Protein AF-A0A7W5UF11-F1 (afdb_monomer_lite)

Secondary structure (DSSP, 8-state):
--B-TTTTTT-TT---EE-SS----SB-TTTTTT-TT-BSSSB--TT--SGGG-STTTSSEE--

pLDDT: mean 97.05, std 4.88, range [61.31, 98.75]

Sequence (64 aa):
MQDMSGMFADNTSLQTIYCNNTWTCALSDELFYNCTSLKGAVKYNANKEDVSMANPNIGYFTKK

Organism: NCBI:txid671218

Foldseek 3Di:
DDAQACVQAPVCVAAAAEDQDQDDDDHFHQNCHNVQNQAACHHDDNVDRGSVQRHRPNHRHHYD

Radius of gyration: 10.39 Å; chains: 1; bounding box: 27×23×23 Å

Structure (mmCIF, N/CA/C/O backbone):
data_AF-A0A7W5UF11-F1
#
_entry.id   AF-A0A7W5UF11-F1
#
loop_
_atom_site.group_PDB
_atom_site.id
_atom_site.type_symbol
_atom_site.label_atom_id
_atom_site.label_alt_id
_atom_site.label_comp_id
_atom_site.label_asym_id
_atom_site.label_entity_id
_atom_site.label_seq_id
_atom_site.pdbx_PDB_ins_code
_atom_site.Cartn_x
_atom_site.Cartn_y
_atom_site.Cartn_z
_atom_site.occupancy
_atom_site.B_iso_or_equiv
_atom_site.auth_seq_id
_atom_site.auth_comp_id
_atom_site.auth_asym_id
_atom_site.auth_atom_id
_atom_site.pdbx_PDB_model_num
ATOM 1 N N . MET A 1 1 ? 18.667 -3.883 -6.479 1.00 61.31 1 MET A N 1
ATOM 2 C CA . MET A 1 1 ? 17.259 -3.456 -6.633 1.00 61.31 1 MET A CA 1
ATOM 3 C C . MET A 1 1 ? 16.456 -4.137 -5.539 1.00 61.31 1 MET A C 1
ATOM 5 O O . MET A 1 1 ? 16.773 -5.279 -5.240 1.00 61.31 1 MET A O 1
ATOM 9 N N . GLN A 1 2 ? 15.529 -3.432 -4.886 1.00 87.62 2 GLN A N 1
ATOM 10 C CA . GLN A 1 2 ? 14.668 -4.026 -3.854 1.00 87.62 2 GLN A CA 1
ATOM 11 C C . GLN A 1 2 ? 13.381 -4.534 -4.505 1.00 87.62 2 GLN A C 1
ATOM 13 O O . GLN A 1 2 ? 12.768 -3.797 -5.281 1.00 87.62 2 GLN A O 1
ATOM 18 N N . ASP A 1 3 ? 13.019 -5.771 -4.183 1.00 95.50 3 ASP A N 1
ATOM 19 C CA . ASP A 1 3 ? 11.781 -6.435 -4.578 1.00 95.50 3 ASP A CA 1
ATOM 20 C C . ASP A 1 3 ? 10.881 -6.537 -3.343 1.00 95.50 3 ASP A C 1
ATOM 22 O O . ASP A 1 3 ? 11.316 -7.018 -2.295 1.00 95.50 3 ASP A O 1
ATOM 26 N N . MET A 1 4 ? 9.668 -6.003 -3.450 1.00 96.50 4 MET A N 1
ATOM 27 C CA . MET A 1 4 ? 8.642 -6.051 -2.404 1.00 96.50 4 MET A CA 1
ATOM 28 C C . MET A 1 4 ? 7.379 -6.758 -2.902 1.00 96.50 4 MET A C 1
ATOM 30 O O . MET A 1 4 ? 6.307 -6.595 -2.319 1.00 96.50 4 MET A O 1
ATOM 34 N N . SER A 1 5 ? 7.485 -7.511 -3.995 1.00 96.75 5 SER A N 1
ATOM 35 C CA . SER A 1 5 ? 6.343 -8.190 -4.589 1.00 96.75 5 SER A CA 1
ATOM 36 C C . SER A 1 5 ? 5.706 -9.145 -3.578 1.00 96.75 5 SER A C 1
ATOM 38 O O . SER A 1 5 ? 6.398 -9.848 -2.839 1.00 96.75 5 SER A O 1
ATOM 40 N N . GLY A 1 6 ? 4.380 -9.103 -3.484 1.00 97.31 6 GLY A N 1
ATOM 41 C CA . GLY A 1 6 ? 3.595 -9.941 -2.582 1.00 97.31 6 GLY A CA 1
ATOM 42 C C . GLY A 1 6 ? 3.796 -9.713 -1.076 1.00 97.31 6 GLY A C 1
ATOM 43 O O . GLY A 1 6 ? 3.303 -10.516 -0.289 1.00 97.31 6 GLY A O 1
ATOM 44 N N . MET A 1 7 ? 4.489 -8.655 -0.628 1.00 97.88 7 MET A N 1
ATOM 45 C CA . MET A 1 7 ? 4.850 -8.488 0.795 1.00 97.88 7 MET A CA 1
ATOM 46 C C . MET A 1 7 ? 3.651 -8.547 1.759 1.00 97.88 7 MET A C 1
ATOM 48 O O . MET A 1 7 ? 3.790 -9.045 2.877 1.00 97.88 7 MET A O 1
ATOM 52 N N . PHE A 1 8 ? 2.485 -8.044 1.341 1.00 98.31 8 PHE A N 1
ATOM 53 C CA . PHE A 1 8 ? 1.237 -8.130 2.103 1.00 98.31 8 PHE A CA 1
ATOM 54 C C . PHE A 1 8 ? 0.150 -8.946 1.389 1.00 98.31 8 PHE A C 1
ATOM 56 O O . PHE A 1 8 ? -0.985 -8.960 1.867 1.00 98.31 8 PHE A O 1
ATOM 63 N N . ALA A 1 9 ? 0.471 -9.617 0.278 1.00 98.25 9 ALA A N 1
ATOM 64 C CA . ALA A 1 9 ? -0.506 -10.333 -0.536 1.00 98.25 9 ALA A CA 1
ATOM 65 C C . ALA A 1 9 ? -1.322 -11.348 0.281 1.00 98.25 9 ALA A C 1
ATOM 67 O O . ALA A 1 9 ? -0.818 -11.986 1.207 1.00 98.25 9 ALA A O 1
ATOM 68 N N . ASP A 1 10 ? -2.606 -11.463 -0.061 1.00 98.50 10 ASP A N 1
ATOM 69 C CA . ASP A 1 10 ? -3.594 -12.361 0.548 1.00 98.50 10 ASP A CA 1
ATOM 70 C C . ASP A 1 10 ? -3.830 -12.166 2.054 1.00 98.50 10 ASP A C 1
ATOM 72 O O . ASP A 1 10 ? -4.548 -12.946 2.691 1.00 98.50 10 ASP A O 1
ATOM 76 N N . ASN A 1 11 ? -3.322 -11.082 2.650 1.00 98.31 11 ASN A N 1
ATOM 77 C CA . ASN A 1 11 ? -3.608 -10.766 4.041 1.00 98.31 11 ASN A CA 1
ATOM 78 C C . ASN A 1 11 ? -4.967 -10.071 4.196 1.00 98.31 11 ASN A C 1
ATOM 80 O O . ASN A 1 11 ? -5.078 -8.879 4.490 1.00 98.31 11 ASN A O 1
ATOM 84 N N . THR A 1 12 ? -6.031 -10.857 4.063 1.00 97.81 12 THR A N 1
ATOM 85 C CA . THR A 1 12 ? -7.422 -10.395 4.205 1.00 97.81 12 THR A CA 1
ATOM 86 C C . THR A 1 12 ? -7.754 -9.868 5.606 1.00 97.81 12 THR A C 1
ATOM 88 O O . THR A 1 12 ? -8.748 -9.163 5.775 1.00 97.81 12 THR A O 1
ATOM 91 N N . SER A 1 13 ? -6.921 -10.164 6.611 1.00 98.31 13 SER A N 1
ATOM 92 C CA . SER A 1 13 ? -7.075 -9.690 7.992 1.00 98.31 13 SER A CA 1
ATOM 93 C C . SER A 1 13 ? -6.343 -8.374 8.288 1.00 98.31 13 SER A C 1
ATOM 95 O O . SER A 1 13 ? -6.598 -7.755 9.325 1.00 98.31 13 SER A O 1
ATOM 97 N N . LEU A 1 14 ? -5.451 -7.925 7.395 1.00 98.44 14 LEU A N 1
ATOM 98 C CA . LEU A 1 14 ? -4.664 -6.709 7.581 1.00 98.44 14 LEU A CA 1
ATOM 99 C C . LEU A 1 14 ? -5.561 -5.478 7.472 1.00 98.44 14 LEU A C 1
ATOM 101 O O . LEU A 1 14 ? -6.101 -5.180 6.412 1.00 98.44 14 LEU A O 1
ATOM 105 N N . GLN A 1 15 ? -5.712 -4.755 8.579 1.00 98.31 15 GLN A N 1
ATOM 106 C CA . GLN A 1 15 ? -6.585 -3.579 8.632 1.00 98.31 15 GLN A CA 1
ATOM 107 C C . GLN A 1 15 ? -5.819 -2.272 8.467 1.00 98.31 15 GLN A C 1
ATOM 109 O O . GLN A 1 15 ? -6.283 -1.387 7.756 1.00 98.31 15 GLN A O 1
ATOM 114 N N . THR A 1 16 ? -4.647 -2.155 9.090 1.00 98.31 16 THR A N 1
ATOM 115 C CA . THR A 1 16 ? -3.908 -0.892 9.163 1.00 98.31 16 THR A CA 1
ATOM 116 C C . THR A 1 16 ? -2.415 -1.152 9.065 1.00 98.31 16 THR A C 1
ATOM 118 O O . THR A 1 16 ? -1.886 -2.014 9.765 1.00 98.31 16 THR A O 1
ATOM 121 N N . ILE A 1 17 ? -1.723 -0.354 8.255 1.00 98.25 17 ILE A N 1
ATOM 122 C CA . ILE A 1 17 ? -0.260 -0.305 8.214 1.00 98.25 17 ILE A CA 1
ATOM 123 C C . ILE A 1 17 ? 0.170 1.067 8.730 1.00 98.25 17 ILE A C 1
ATOM 125 O O . ILE A 1 17 ? -0.130 2.086 8.110 1.00 98.25 17 ILE A O 1
ATOM 129 N N . TYR A 1 18 ? 0.861 1.114 9.868 1.00 98.38 18 TYR A N 1
ATOM 130 C CA . TYR A 1 18 ? 1.354 2.371 10.433 1.00 98.38 18 TYR A CA 1
ATOM 131 C C . TYR A 1 18 ? 2.723 2.726 9.853 1.00 98.38 18 TYR A C 1
ATOM 133 O O . TYR A 1 18 ? 3.709 2.040 10.121 1.00 98.38 18 TYR A O 1
ATOM 141 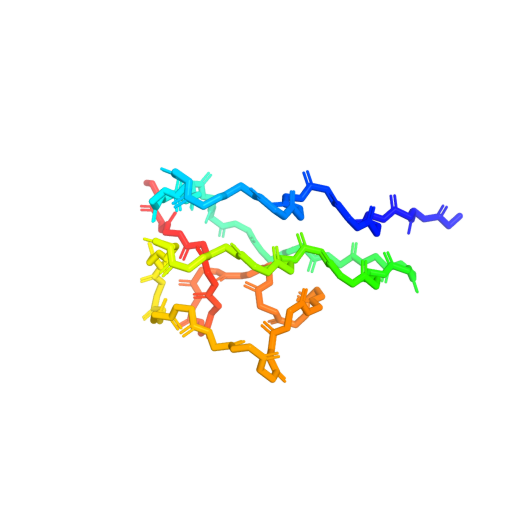N N . CYS A 1 19 ? 2.797 3.809 9.083 1.00 98.00 19 CYS A N 1
ATOM 142 C CA . CYS A 1 19 ? 4.050 4.314 8.533 1.00 98.00 19 CYS A CA 1
ATOM 143 C C . CYS A 1 19 ? 3.920 5.795 8.155 1.00 98.00 19 CYS A C 1
ATOM 145 O O . CYS A 1 19 ? 2.966 6.186 7.490 1.00 98.00 19 CYS A O 1
ATOM 147 N N . ASN A 1 20 ? 4.905 6.612 8.536 1.00 98.12 20 ASN A N 1
ATOM 148 C CA . ASN A 1 20 ? 4.930 8.048 8.223 1.00 98.12 20 ASN A CA 1
ATOM 149 C C . ASN A 1 20 ? 5.636 8.368 6.895 1.00 98.12 20 ASN A C 1
ATOM 151 O O . ASN A 1 20 ? 5.571 9.506 6.431 1.00 98.12 20 ASN A O 1
ATOM 155 N N . ASN A 1 21 ? 6.272 7.373 6.269 1.00 97.56 21 ASN A N 1
ATOM 156 C CA . ASN A 1 21 ? 7.102 7.546 5.080 1.00 97.56 21 ASN A CA 1
ATOM 157 C C . ASN A 1 21 ? 6.449 6.924 3.842 1.00 97.56 21 ASN A C 1
ATOM 159 O O . ASN A 1 21 ? 5.717 5.942 3.939 1.00 97.56 21 ASN A O 1
ATOM 163 N N . THR A 1 22 ? 6.773 7.469 2.672 1.00 98.12 22 THR A N 1
ATOM 164 C CA . THR A 1 22 ? 6.485 6.839 1.378 1.00 98.12 22 THR A CA 1
ATOM 165 C C . THR A 1 22 ? 7.561 5.807 1.066 1.00 98.12 22 THR A C 1
ATOM 167 O O . THR A 1 22 ? 8.750 6.115 1.162 1.00 98.12 22 THR A O 1
ATOM 170 N N . TRP A 1 23 ? 7.163 4.595 0.691 1.00 97.19 23 TRP A N 1
ATOM 171 C CA . TRP A 1 23 ? 8.085 3.564 0.219 1.00 97.19 23 TRP A CA 1
ATOM 172 C C . TRP A 1 23 ? 8.245 3.639 -1.299 1.00 97.19 23 TRP A C 1
ATOM 174 O O . TRP A 1 23 ? 7.357 4.094 -2.015 1.00 97.19 23 TRP A O 1
ATOM 184 N N . THR A 1 24 ? 9.406 3.201 -1.780 1.00 96.81 24 THR A N 1
ATOM 185 C CA . THR A 1 24 ? 9.713 3.042 -3.206 1.00 96.81 24 THR A CA 1
ATOM 186 C C . THR A 1 24 ? 10.531 1.765 -3.385 1.00 96.81 24 THR A C 1
ATOM 188 O O . THR A 1 24 ? 11.336 1.419 -2.517 1.00 96.81 24 THR A O 1
ATOM 191 N N . CYS A 1 25 ? 10.331 1.056 -4.491 1.00 96.06 25 CYS A N 1
ATOM 192 C CA . CYS A 1 25 ? 11.080 -0.150 -4.837 1.00 96.06 25 CYS A CA 1
ATOM 193 C C . CYS A 1 25 ? 11.102 -0.342 -6.360 1.00 96.06 25 CYS A C 1
ATOM 195 O O . CYS A 1 25 ? 10.476 0.419 -7.096 1.00 96.06 25 CYS A O 1
ATOM 197 N N . ALA A 1 26 ? 11.879 -1.321 -6.828 1.00 96.06 26 ALA A N 1
ATOM 198 C CA . ALA A 1 26 ? 11.991 -1.611 -8.256 1.00 96.06 26 ALA A CA 1
ATOM 199 C C . ALA A 1 26 ? 10.889 -2.563 -8.741 1.00 96.06 26 ALA A C 1
ATOM 201 O O . ALA A 1 26 ? 10.449 -2.439 -9.878 1.00 96.06 26 ALA A O 1
ATOM 202 N N . L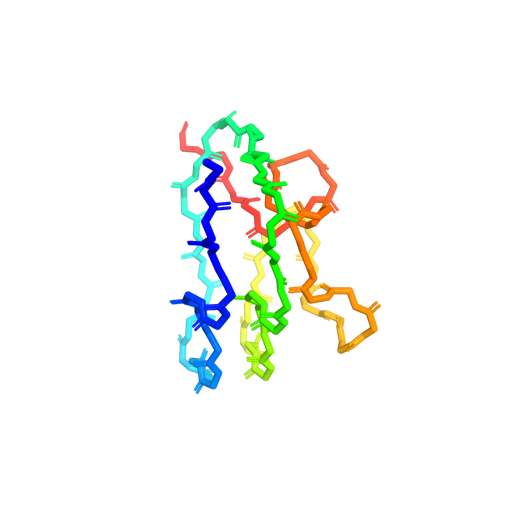EU A 1 27 ? 10.471 -3.496 -7.880 1.00 96.75 27 LEU A N 1
ATOM 203 C CA . LEU A 1 27 ? 9.415 -4.472 -8.140 1.00 96.75 27 LEU A CA 1
ATOM 204 C C . LEU A 1 27 ? 8.428 -4.461 -6.972 1.00 96.75 27 LEU A C 1
ATOM 206 O O . LEU A 1 27 ? 8.838 -4.432 -5.805 1.00 96.75 27 LEU A O 1
ATOM 210 N N . SER A 1 28 ? 7.141 -4.432 -7.296 1.00 97.38 28 SER A N 1
ATOM 211 C CA . SER A 1 28 ? 6.045 -4.330 -6.329 1.00 97.38 28 SER A CA 1
ATOM 212 C C . SER A 1 28 ? 4.795 -5.055 -6.803 1.00 97.38 28 SER A C 1
ATOM 214 O O . SER A 1 28 ? 3.683 -4.609 -6.510 1.00 97.38 28 SER A O 1
ATOM 216 N N . ASP A 1 29 ? 4.965 -6.108 -7.594 1.00 96.88 29 ASP A N 1
ATOM 217 C CA . ASP A 1 29 ? 3.829 -6.849 -8.123 1.00 96.88 29 ASP A CA 1
ATOM 218 C C . ASP A 1 29 ? 3.045 -7.436 -6.948 1.00 96.88 29 ASP A C 1
ATOM 220 O O . ASP A 1 29 ? 3.630 -7.950 -5.994 1.00 96.88 29 ASP A O 1
ATOM 224 N N . GLU A 1 30 ? 1.721 -7.289 -6.967 1.00 97.81 30 GLU A N 1
ATOM 225 C CA . GLU A 1 30 ? 0.837 -7.836 -5.929 1.00 97.81 30 GLU A CA 1
ATOM 226 C C . GLU A 1 30 ? 1.173 -7.378 -4.490 1.00 97.81 30 GLU A C 1
ATOM 228 O O . GLU A 1 30 ? 0.793 -8.036 -3.524 1.00 97.81 30 GLU A O 1
ATOM 233 N N . LEU A 1 31 ? 1.863 -6.241 -4.303 1.00 98.44 31 LEU A N 1
ATOM 234 C CA . LEU A 1 31 ? 2.334 -5.781 -2.986 1.00 98.44 31 LEU A CA 1
ATOM 235 C C . LEU A 1 31 ? 1.216 -5.751 -1.924 1.00 98.44 31 LEU A C 1
ATOM 237 O O . LEU A 1 31 ? 1.452 -6.131 -0.776 1.00 98.44 31 LEU A O 1
ATOM 241 N N . PHE A 1 32 ? 0.009 -5.339 -2.315 1.00 98.69 32 PHE A N 1
ATOM 242 C CA . PHE A 1 32 ? -1.197 -5.321 -1.481 1.00 98.69 32 PHE A CA 1
ATOM 243 C C . PHE A 1 32 ? -2.321 -6.215 -2.022 1.00 98.69 32 PHE A C 1
ATOM 245 O O . PHE A 1 32 ? -3.493 -5.965 -1.724 1.00 98.69 32 PHE A O 1
ATOM 252 N N . TYR A 1 33 ? -1.994 -7.227 -2.830 1.00 98.75 33 TYR A N 1
ATOM 253 C CA . TYR A 1 33 ? -2.997 -8.085 -3.459 1.00 98.75 33 TYR A CA 1
ATOM 254 C C . TYR A 1 33 ? -3.948 -8.690 -2.426 1.00 98.75 33 TYR A C 1
ATOM 256 O O . TYR A 1 33 ? -3.524 -9.149 -1.365 1.00 98.75 33 TYR A O 1
ATOM 264 N N . ASN A 1 34 ? -5.250 -8.645 -2.714 1.00 98.50 34 ASN A N 1
ATOM 265 C CA . ASN A 1 34 ? -6.304 -9.229 -1.879 1.00 98.50 34 ASN A CA 1
ATOM 266 C C . ASN A 1 34 ? -6.292 -8.775 -0.391 1.00 98.50 34 ASN A C 1
ATOM 268 O O . ASN A 1 34 ? -6.830 -9.440 0.499 1.00 98.50 34 ASN A O 1
ATOM 272 N N . CYS A 1 35 ? -5.743 -7.591 -0.095 1.00 98.56 35 CYS A N 1
ATOM 273 C CA . CYS A 1 35 ? -5.795 -6.957 1.228 1.00 98.56 35 CYS A CA 1
ATOM 274 C C . CYS A 1 35 ? -7.164 -6.307 1.500 1.00 98.56 35 CYS A C 1
ATOM 276 O O . CYS A 1 35 ? -7.266 -5.115 1.788 1.00 98.56 35 CYS A O 1
ATOM 278 N N . THR A 1 36 ? -8.251 -7.068 1.395 1.00 98.31 36 THR A N 1
ATOM 279 C CA . THR A 1 36 ? -9.621 -6.521 1.328 1.00 98.31 36 THR A CA 1
ATOM 280 C C . THR A 1 36 ? -10.073 -5.741 2.570 1.00 98.31 36 THR A C 1
ATOM 282 O O . THR A 1 36 ? -10.926 -4.855 2.461 1.00 98.31 36 THR A O 1
ATOM 285 N N . SER A 1 37 ? -9.484 -6.012 3.739 1.00 98.50 37 SER A N 1
ATOM 286 C CA . SER A 1 37 ? -9.762 -5.278 4.984 1.00 98.50 37 SER A CA 1
ATOM 287 C C . SER A 1 37 ? -8.903 -4.022 5.184 1.00 98.50 37 SER A C 1
ATOM 289 O O . SER A 1 37 ? -9.172 -3.264 6.123 1.00 98.50 37 SER A O 1
ATOM 291 N N . LEU A 1 38 ? -7.909 -3.778 4.322 1.00 98.50 38 LEU A N 1
ATOM 292 C CA . LEU A 1 38 ? -6.910 -2.724 4.490 1.00 98.50 38 LEU A CA 1
ATOM 293 C C . LEU A 1 38 ? -7.512 -1.327 4.311 1.00 98.50 38 LEU A C 1
ATOM 295 O O . LEU A 1 38 ? -8.215 -1.018 3.341 1.00 98.50 38 LEU A O 1
ATOM 299 N N . LYS A 1 39 ? -7.222 -0.459 5.280 1.00 96.81 39 LYS A N 1
ATOM 300 C CA . LYS A 1 39 ? -7.671 0.930 5.352 1.00 96.81 39 LYS A CA 1
ATOM 301 C C . LYS A 1 39 ? -6.517 1.795 5.858 1.00 96.81 39 LYS A C 1
ATOM 303 O O . LYS A 1 39 ? -6.091 1.673 7.003 1.00 96.81 39 LYS A O 1
ATOM 308 N N . GLY A 1 40 ? -6.027 2.673 4.990 1.00 97.88 40 GLY A N 1
ATOM 309 C CA . GLY A 1 40 ? -5.048 3.705 5.322 1.00 97.88 40 GLY A CA 1
ATOM 310 C C . GLY A 1 40 ? -5.632 5.098 5.141 1.00 97.88 40 GLY A C 1
ATOM 311 O O . GLY A 1 40 ? -6.793 5.343 5.474 1.00 97.88 40 GLY A O 1
ATOM 312 N 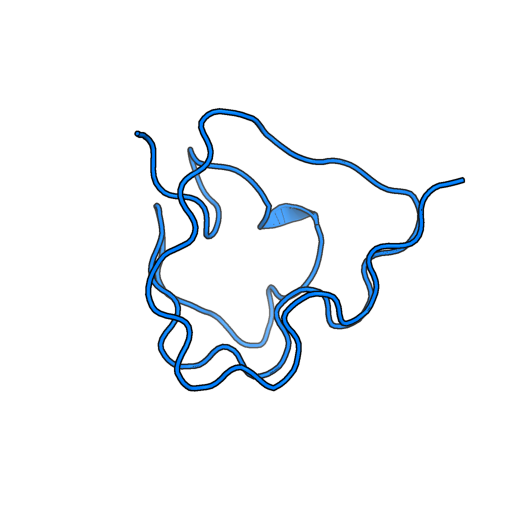N . ALA A 1 41 ? -4.854 5.992 4.524 1.00 98.31 41 ALA A N 1
ATOM 313 C CA . ALA A 1 41 ? -5.370 7.265 4.020 1.00 98.31 41 ALA A CA 1
ATOM 314 C C . ALA A 1 41 ? -6.547 7.068 3.045 1.00 98.31 41 ALA A C 1
ATOM 316 O O . ALA A 1 41 ? -7.459 7.893 2.994 1.00 98.31 41 ALA A O 1
ATOM 317 N N . VAL A 1 42 ? -6.562 5.947 2.314 1.00 98.38 42 VAL A N 1
ATOM 318 C CA . VAL A 1 42 ? -7.713 5.485 1.529 1.00 98.38 42 VAL A CA 1
ATOM 319 C C . VAL A 1 42 ? -8.052 4.015 1.818 1.00 98.38 42 VAL A C 1
ATOM 321 O O . VAL A 1 42 ? -7.256 3.272 2.394 1.00 98.38 42 VAL A O 1
ATOM 324 N N . LYS A 1 43 ? -9.253 3.581 1.413 1.00 98.44 43 LYS A N 1
ATOM 325 C CA . LYS A 1 43 ? -9.670 2.167 1.459 1.00 98.44 43 LYS A CA 1
ATOM 326 C C . LYS A 1 43 ? -8.972 1.360 0.358 1.00 98.44 43 LYS A C 1
ATOM 328 O O . LYS A 1 43 ? -8.690 1.914 -0.707 1.00 98.44 43 LYS A O 1
ATOM 333 N N . TYR A 1 44 ? -8.763 0.066 0.599 1.00 98.50 44 TYR A N 1
ATOM 334 C CA . TYR A 1 44 ? -8.276 -0.880 -0.407 1.00 98.50 44 TYR A CA 1
ATOM 335 C C . TYR A 1 44 ? -9.053 -0.799 -1.736 1.00 98.50 44 TYR A C 1
ATOM 337 O O . TYR A 1 44 ? -10.265 -0.567 -1.763 1.00 98.50 44 TYR A O 1
ATOM 345 N N . ASN A 1 45 ? -8.328 -0.980 -2.841 1.00 98.31 45 ASN A N 1
ATOM 346 C CA . ASN A 1 45 ? -8.831 -1.003 -4.209 1.00 98.31 45 ASN A CA 1
ATOM 347 C C . ASN A 1 45 ? -8.024 -2.036 -5.003 1.00 98.31 45 ASN A C 1
ATOM 349 O O . ASN A 1 45 ? -6.825 -1.854 -5.186 1.00 98.31 45 ASN A O 1
ATOM 353 N N . ALA A 1 46 ? -8.695 -3.059 -5.530 1.00 97.81 46 ALA A N 1
ATOM 354 C CA . ALA A 1 46 ? -8.062 -4.152 -6.271 1.00 97.81 46 ALA A CA 1
ATOM 355 C C . ALA A 1 46 ? -7.330 -3.721 -7.560 1.00 97.81 46 ALA A C 1
ATOM 357 O O . ALA A 1 46 ? -6.563 -4.489 -8.117 1.00 97.81 46 ALA A O 1
ATOM 358 N N . ASN A 1 47 ? -7.531 -2.489 -8.044 1.00 98.00 47 ASN A N 1
ATOM 359 C CA . ASN A 1 47 ? -6.784 -1.942 -9.186 1.00 98.00 47 ASN A CA 1
ATOM 360 C C . ASN A 1 47 ? -5.539 -1.139 -8.769 1.00 98.00 47 ASN A C 1
ATOM 362 O O . ASN A 1 47 ? -4.940 -0.464 -9.604 1.00 98.00 47 ASN A O 1
ATOM 366 N N . LYS A 1 48 ? -5.209 -1.097 -7.474 1.00 98.06 48 LYS A N 1
ATOM 367 C CA . LYS A 1 48 ? -4.132 -0.272 -6.914 1.00 98.06 48 LYS A CA 1
ATOM 368 C C . LYS A 1 48 ? -3.359 -1.049 -5.858 1.00 98.06 48 LYS A C 1
ATOM 370 O O . LYS A 1 48 ? -3.421 -0.744 -4.677 1.00 98.06 48 LYS A O 1
ATOM 375 N N . GLU A 1 49 ? -2.640 -2.069 -6.288 1.00 98.31 49 GLU A N 1
ATOM 376 C CA . GLU A 1 49 ? -1.999 -3.015 -5.369 1.00 98.31 49 GLU A CA 1
ATOM 377 C C . GLU A 1 49 ? -0.477 -2.890 -5.340 1.00 98.31 49 GLU A C 1
ATOM 379 O O . GLU A 1 49 ? 0.170 -3.621 -4.604 1.00 98.31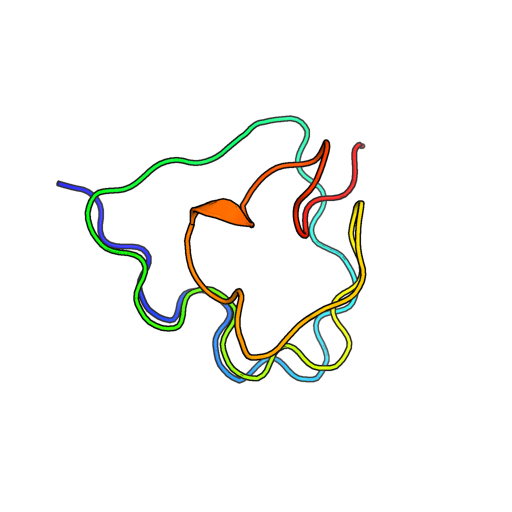 49 GLU A O 1
ATOM 384 N N . ASP A 1 50 ? 0.084 -1.956 -6.107 1.00 97.94 50 ASP A N 1
ATOM 385 C CA . ASP A 1 50 ? 1.521 -1.734 -6.243 1.00 97.94 50 ASP A CA 1
ATOM 386 C C . ASP A 1 50 ? 2.078 -0.701 -5.236 1.00 97.94 50 ASP A C 1
ATOM 388 O O . ASP A 1 50 ? 1.372 -0.143 -4.384 1.00 97.94 50 ASP A O 1
ATOM 392 N N . VAL A 1 51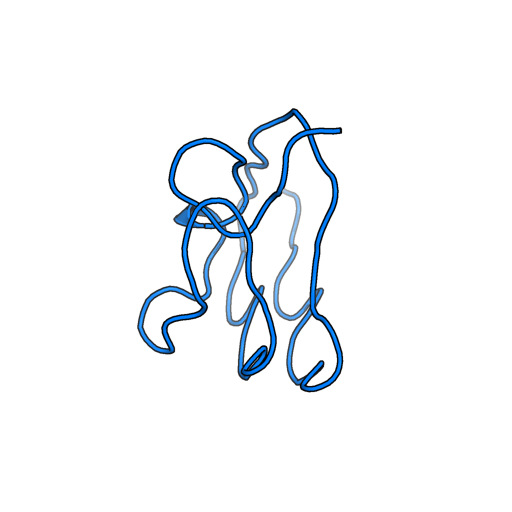 ? 3.380 -0.412 -5.346 1.00 97.94 51 VAL A N 1
ATOM 393 C CA . VAL A 1 51 ? 4.097 0.523 -4.462 1.00 97.94 51 VAL A CA 1
ATOM 394 C C . VAL A 1 51 ? 3.564 1.957 -4.499 1.00 97.94 51 VAL A C 1
ATOM 396 O O . VAL A 1 51 ? 3.792 2.707 -3.549 1.00 97.94 51 VAL A O 1
ATOM 399 N N . SER A 1 52 ? 2.791 2.359 -5.514 1.00 97.88 52 SER A N 1
ATOM 400 C CA . SER A 1 52 ? 2.167 3.689 -5.541 1.00 97.88 52 SER A CA 1
ATOM 401 C C . SER A 1 52 ? 1.240 3.919 -4.343 1.00 97.88 52 SER A C 1
ATOM 403 O O . SER A 1 52 ? 1.078 5.059 -3.902 1.00 97.88 52 SER A O 1
ATOM 405 N N . MET A 1 53 ? 0.700 2.847 -3.750 1.00 98.50 53 MET A N 1
ATOM 406 C CA . MET A 1 53 ? -0.136 2.906 -2.550 1.00 98.50 53 MET A CA 1
ATOM 407 C C . MET A 1 53 ? 0.646 2.773 -1.240 1.00 98.50 53 MET A C 1
ATOM 409 O O . MET A 1 53 ? 0.067 2.934 -0.168 1.00 98.50 53 MET A O 1
ATOM 413 N N . ALA A 1 54 ? 1.960 2.562 -1.273 1.00 98.31 54 ALA A N 1
ATOM 414 C CA . ALA A 1 54 ? 2.798 2.454 -0.080 1.00 98.31 54 ALA A CA 1
ATOM 415 C C . ALA A 1 54 ? 3.180 3.842 0.481 1.00 98.31 54 ALA A C 1
ATOM 417 O O . ALA A 1 54 ? 4.353 4.195 0.604 1.00 98.31 54 ALA A O 1
ATOM 418 N N . ASN A 1 55 ? 2.181 4.681 0.777 1.00 98.56 55 ASN A N 1
ATOM 419 C CA . ASN A 1 55 ? 2.374 6.028 1.317 1.00 98.56 55 ASN A CA 1
ATOM 420 C C . ASN A 1 55 ? 1.211 6.477 2.228 1.00 98.56 55 ASN A C 1
ATOM 422 O O . ASN A 1 55 ? 0.091 5.984 2.076 1.00 98.56 55 ASN A O 1
ATOM 426 N N . PRO A 1 56 ? 1.436 7.437 3.148 1.00 98.38 56 PRO A N 1
ATOM 427 C CA . PRO A 1 56 ? 0.430 7.842 4.134 1.00 98.38 56 PRO A CA 1
ATOM 428 C C . PRO A 1 56 ? -0.453 9.029 3.734 1.00 98.38 56 PRO A C 1
ATOM 430 O O . PRO A 1 56 ? -1.260 9.477 4.545 1.00 98.38 56 PRO A O 1
ATOM 433 N N . ASN A 1 57 ? -0.270 9.611 2.546 1.00 97.94 57 ASN A N 1
ATOM 434 C CA . ASN A 1 57 ? -1.028 10.799 2.136 1.00 97.94 57 ASN A CA 1
ATOM 435 C C . ASN A 1 57 ? -2.208 10.432 1.228 1.00 97.94 57 ASN A C 1
ATOM 437 O O . ASN A 1 57 ? -3.288 10.992 1.378 1.00 97.94 57 ASN A O 1
ATOM 441 N N . ILE A 1 58 ? -2.000 9.493 0.302 1.00 97.75 58 ILE A N 1
ATOM 442 C CA . ILE A 1 58 ? -3.011 9.028 -0.662 1.00 97.75 58 ILE A CA 1
ATOM 443 C C . ILE A 1 58 ? -3.047 7.497 -0.803 1.00 97.75 58 ILE A C 1
ATOM 445 O O . ILE A 1 58 ? -3.797 6.979 -1.628 1.00 97.75 58 ILE A O 1
ATOM 449 N N . GLY A 1 59 ? -2.218 6.785 -0.036 1.00 98.50 59 GLY A N 1
ATOM 450 C CA . GLY A 1 59 ? -2.055 5.337 -0.091 1.00 98.50 59 GLY A CA 1
ATOM 451 C C . GLY A 1 59 ? -2.688 4.587 1.086 1.00 98.50 59 GLY A C 1
ATOM 452 O O . GLY A 1 59 ? -3.596 5.072 1.766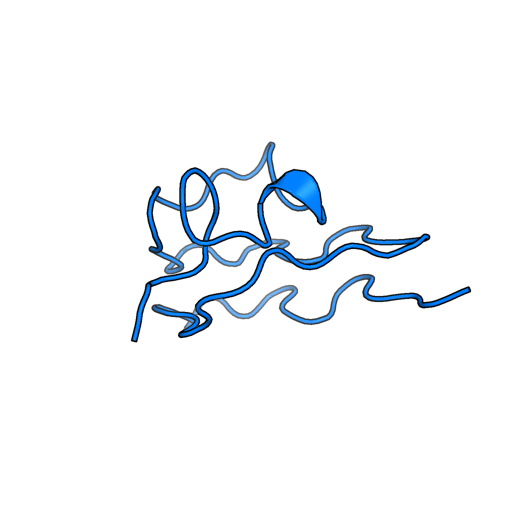 1.00 98.50 59 GLY A O 1
ATOM 453 N N . TYR A 1 60 ? -2.199 3.375 1.326 1.00 98.69 60 TYR A N 1
ATOM 454 C CA . TYR A 1 60 ? -2.687 2.450 2.348 1.00 98.69 60 TYR A CA 1
ATOM 455 C C . TYR A 1 60 ? -1.982 2.563 3.696 1.00 98.69 60 TYR A C 1
ATOM 457 O O . TYR A 1 60 ? -2.352 1.863 4.640 1.00 98.69 60 TYR A O 1
ATOM 465 N N . PHE A 1 61 ? -1.007 3.460 3.836 1.00 98.62 61 PHE A N 1
ATOM 466 C CA . PHE A 1 61 ? -0.409 3.708 5.142 1.00 98.62 61 PHE A CA 1
ATOM 467 C C . PHE A 1 61 ? -1.248 4.692 5.956 1.00 98.62 61 PHE A C 1
ATOM 469 O O . PHE A 1 61 ? -1.947 5.556 5.425 1.00 98.62 61 PHE A O 1
ATOM 476 N N . THR A 1 62 ? -1.154 4.545 7.271 1.00 98.56 62 THR A N 1
ATOM 477 C CA . THR A 1 62 ? -1.724 5.437 8.278 1.00 98.56 62 THR A CA 1
ATOM 478 C C . THR A 1 62 ? -0.585 6.099 9.039 1.00 98.56 62 THR A C 1
ATOM 480 O O . THR A 1 62 ? 0.362 5.422 9.449 1.00 98.56 62 THR A O 1
ATOM 483 N N . LYS A 1 63 ? -0.670 7.418 9.245 1.00 97.38 63 LYS A N 1
ATOM 484 C CA . LYS A 1 63 ? 0.318 8.138 10.057 1.00 97.38 63 LYS A CA 1
ATOM 485 C C . LYS A 1 63 ? 0.224 7.702 11.519 1.00 97.38 63 LYS A C 1
ATOM 487 O O . LYS A 1 63 ? -0.878 7.539 12.042 1.00 97.38 63 LYS A O 1
ATOM 492 N N . LYS A 1 64 ? 1.379 7.508 12.145 1.00 88.19 64 LYS A N 1
ATOM 493 C CA . LYS A 1 64 ? 1.531 7.260 13.578 1.00 88.19 64 LYS A CA 1
ATOM 494 C C . LYS A 1 64 ? 1.919 8.542 14.296 1.00 88.19 64 LYS A C 1
ATOM 496 O O . LYS A 1 64 ? 2.758 9.283 13.729 1.00 88.19 64 LYS A O 1
#